Protein AF-A0A3A6N258-F1 (afdb_monomer)

Foldseek 3Di:
DPCLCVLLVHPALLPPAL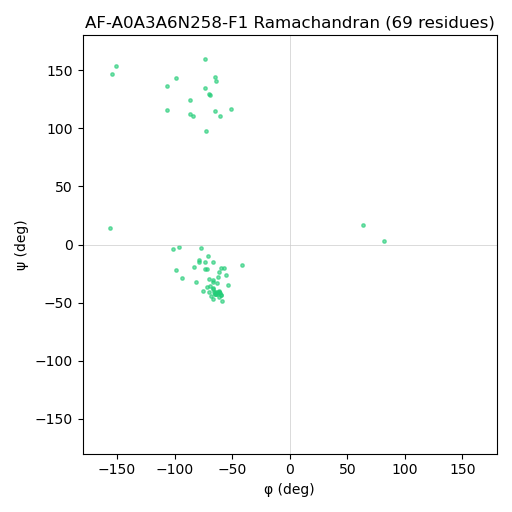PDQLVVVQVVSCVSVVHRDDCLSSLVSVLSSVPNNDPDDDPVSNPSVVSPPDD

Radius of gyration: 11.92 Å; Cα contacts (8 Å, |Δi|>4): 63; chains: 1; bounding box: 28×20×30 Å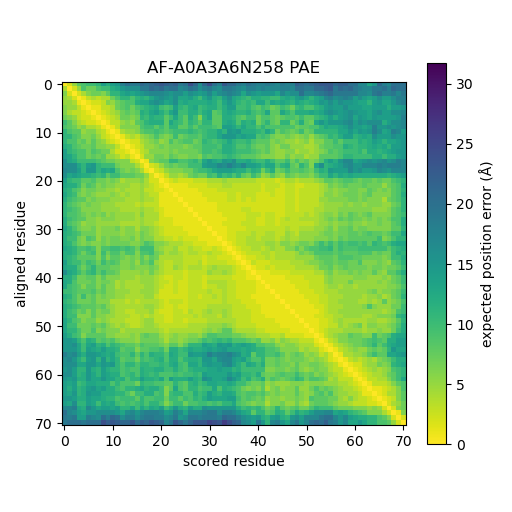

Structure (mmCIF, N/CA/C/O backbone):
data_AF-A0A3A6N258-F1
#
_entry.id   AF-A0A3A6N258-F1
#
loop_
_atom_site.group_PDB
_atom_site.id
_atom_site.type_symbol
_atom_site.label_atom_id
_atom_site.label_alt_id
_atom_site.label_comp_id
_atom_site.label_asym_id
_atom_site.label_entity_id
_atom_site.label_seq_id
_atom_site.pdbx_PDB_ins_code
_atom_site.Cartn_x
_atom_site.Cartn_y
_atom_site.Cartn_z
_atom_site.occupancy
_atom_site.B_iso_or_equiv
_atom_site.auth_seq_id
_atom_site.auth_comp_id
_atom_site.auth_asym_id
_atom_site.auth_atom_id
_atom_site.pdbx_PDB_model_num
ATOM 1 N N . MET A 1 1 ? 8.332 10.841 -5.971 1.00 45.31 1 MET A N 1
ATOM 2 C CA . MET A 1 1 ? 7.993 9.877 -4.887 1.00 45.31 1 MET A CA 1
ATOM 3 C C . MET A 1 1 ? 6.472 9.738 -4.711 1.00 45.31 1 MET A C 1
ATOM 5 O O . MET A 1 1 ? 5.956 9.752 -3.604 1.00 45.31 1 MET A O 1
ATOM 9 N N . GLY A 1 2 ? 5.737 9.605 -5.817 1.00 50.22 2 GLY A N 1
ATOM 10 C CA . GLY A 1 2 ? 4.294 9.320 -5.827 1.00 50.22 2 GLY A CA 1
ATOM 11 C C . GLY A 1 2 ? 3.848 8.662 -7.136 1.00 50.22 2 GLY A C 1
ATOM 12 O O . GLY A 1 2 ? 2.664 8.636 -7.443 1.00 50.22 2 GLY A O 1
ATOM 13 N N . GLU A 1 3 ? 4.808 8.175 -7.925 1.00 51.88 3 GLU A N 1
ATOM 14 C CA . GLU A 1 3 ? 4.598 7.737 -9.308 1.00 51.88 3 GLU A CA 1
ATOM 15 C C . GLU A 1 3 ? 4.446 6.217 -9.399 1.00 51.88 3 GLU A C 1
ATOM 17 O O . GLU A 1 3 ? 3.804 5.717 -10.313 1.00 51.88 3 GLU A O 1
ATOM 22 N N . ASP A 1 4 ? 4.941 5.474 -8.410 1.00 56.84 4 ASP A N 1
ATOM 23 C CA . ASP A 1 4 ? 4.929 4.011 -8.410 1.00 56.84 4 ASP A CA 1
ATOM 24 C C . ASP A 1 4 ? 3.509 3.421 -8.327 1.00 56.84 4 ASP A C 1
ATOM 26 O O . ASP A 1 4 ? 3.225 2.383 -8.916 1.00 56.84 4 ASP A O 1
ATOM 30 N N . LEU A 1 5 ? 2.584 4.110 -7.646 1.00 59.66 5 LEU A N 1
ATOM 31 C CA . LEU A 1 5 ? 1.164 3.732 -7.613 1.00 59.66 5 LEU A CA 1
ATOM 32 C C . LEU A 1 5 ? 0.465 4.001 -8.953 1.00 59.66 5 LEU A C 1
ATOM 34 O O . LEU A 1 5 ? -0.365 3.204 -9.385 1.00 59.66 5 LEU A O 1
ATOM 38 N N . TRP A 1 6 ? 0.832 5.096 -9.627 1.00 60.91 6 TRP A N 1
ATOM 39 C CA . TRP A 1 6 ? 0.282 5.453 -10.936 1.00 60.91 6 TRP A CA 1
ATOM 40 C C . TRP A 1 6 ? 0.759 4.488 -12.024 1.00 60.91 6 TRP A C 1
ATOM 42 O O . TRP A 1 6 ? -0.017 4.150 -12.914 1.00 60.91 6 TRP A O 1
ATOM 52 N N . ASP A 1 7 ? 2.003 4.019 -11.920 1.00 59.69 7 ASP A N 1
ATOM 53 C CA . ASP A 1 7 ? 2.618 3.037 -12.821 1.00 59.69 7 ASP A CA 1
ATOM 54 C C . ASP A 1 7 ? 1.904 1.674 -12.768 1.00 59.69 7 ASP A C 1
ATOM 56 O O . ASP A 1 7 ? 1.734 1.013 -13.788 1.00 59.69 7 ASP A O 1
ATOM 60 N N . LEU A 1 8 ? 1.375 1.303 -11.596 1.00 62.66 8 LEU A N 1
ATOM 61 C CA . LEU A 1 8 ? 0.496 0.138 -11.422 1.00 62.66 8 LEU A CA 1
ATOM 62 C C . LEU A 1 8 ? -0.944 0.359 -11.905 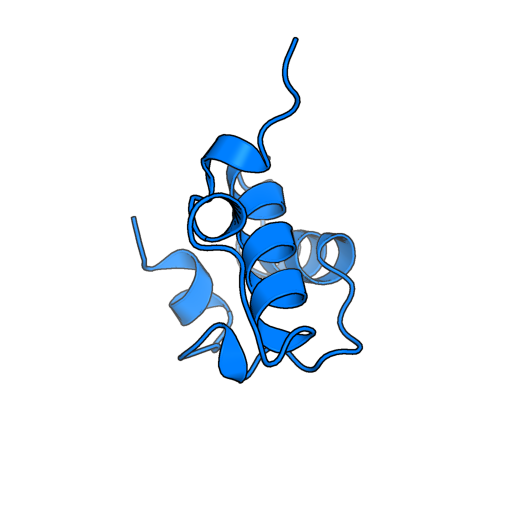1.00 62.66 8 LEU A C 1
ATOM 64 O O . LEU A 1 8 ? -1.761 -0.557 -11.837 1.00 62.66 8 LE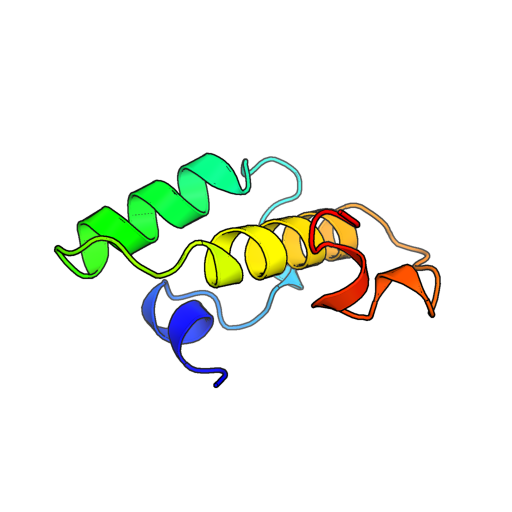U A O 1
ATOM 68 N N . GLY A 1 9 ? -1.280 1.567 -12.360 1.00 62.69 9 GLY A N 1
ATOM 69 C CA . GLY A 1 9 ? -2.629 1.936 -12.780 1.00 62.69 9 GLY A CA 1
ATOM 70 C C . GLY A 1 9 ? -3.573 2.311 -11.635 1.00 62.69 9 GLY A C 1
ATOM 71 O O . GLY A 1 9 ? -4.734 2.623 -11.898 1.00 62.69 9 GLY A O 1
ATOM 72 N N . PHE A 1 10 ? -3.103 2.341 -10.383 1.00 65.56 10 PHE A N 1
ATOM 73 C CA . PHE A 1 10 ? -3.912 2.773 -9.245 1.00 65.56 10 PHE A CA 1
ATOM 74 C C . PHE A 1 10 ? -3.816 4.290 -9.084 1.00 65.56 10 PHE A C 1
ATOM 76 O O . PHE A 1 10 ? -2.779 4.840 -8.703 1.00 65.56 10 PHE A O 1
ATOM 83 N N . ARG A 1 11 ? -4.923 4.999 -9.330 1.00 63.91 11 ARG A N 1
ATOM 84 C CA . ARG A 1 11 ? -4.960 6.459 -9.129 1.00 63.91 11 ARG A CA 1
ATOM 85 C C . ARG A 1 11 ? -5.133 6.847 -7.669 1.00 63.91 11 ARG A C 1
ATOM 87 O O . ARG A 1 11 ? -4.925 8.005 -7.307 1.00 63.91 11 ARG A O 1
ATOM 94 N N . SER A 1 12 ? -5.524 5.899 -6.823 1.00 63.94 12 SER A N 1
ATOM 95 C CA . SER A 1 12 ? -5.660 6.122 -5.395 1.00 63.94 12 SER A CA 1
ATOM 96 C C . SER A 1 12 ? -5.505 4.824 -4.615 1.00 63.94 12 SER A C 1
ATOM 98 O O . SER A 1 12 ? -5.976 3.774 -5.041 1.00 63.94 12 SER A O 1
ATOM 100 N N . VAL A 1 13 ? -4.940 4.919 -3.412 1.00 67.56 13 VAL A N 1
ATOM 101 C CA . VAL A 1 13 ? -4.893 3.820 -2.430 1.00 67.56 13 VAL A CA 1
ATOM 102 C C . VAL A 1 13 ? -6.281 3.281 -2.073 1.00 67.56 13 VAL A C 1
ATOM 104 O O . VAL A 1 13 ? -6.415 2.157 -1.616 1.00 67.56 13 VAL A O 1
ATOM 107 N N . ARG A 1 14 ? -7.325 4.077 -2.320 1.00 65.12 14 ARG A N 1
ATOM 108 C CA . ARG A 1 14 ? -8.731 3.710 -2.135 1.00 65.12 14 ARG A CA 1
ATOM 109 C C . ARG A 1 14 ? -9.254 2.734 -3.196 1.00 65.12 14 ARG A C 1
ATOM 111 O O . ARG A 1 14 ? -10.271 2.091 -2.965 1.00 65.12 14 ARG A O 1
ATOM 118 N N . GLU A 1 15 ? -8.592 2.651 -4.353 1.00 67.75 15 GLU A N 1
ATOM 119 C CA . GLU A 1 15 ? -8.935 1.692 -5.414 1.00 67.75 15 GLU A CA 1
ATOM 120 C C . GLU A 1 15 ? -8.327 0.312 -5.177 1.00 67.75 15 GLU A C 1
ATOM 122 O O . GLU A 1 15 ? -8.835 -0.669 -5.720 1.00 67.75 15 GLU A O 1
ATOM 127 N N . LEU A 1 16 ? -7.287 0.223 -4.338 1.00 70.75 16 LEU A N 1
ATOM 128 C CA . LEU A 1 16 ? -6.785 -1.056 -3.853 1.00 70.75 16 LEU A CA 1
ATOM 129 C C . LEU A 1 16 ? -7.927 -1.725 -3.105 1.00 70.75 16 LEU A C 1
ATOM 131 O O . LEU A 1 16 ? -8.374 -1.243 -2.057 1.00 70.75 16 LEU A O 1
ATOM 135 N N . LYS A 1 17 ? -8.459 -2.809 -3.667 1.00 62.19 17 LYS A N 1
ATOM 136 C CA . LYS A 1 17 ? -9.564 -3.505 -3.022 1.00 62.19 17 LYS A CA 1
ATOM 137 C C . LYS A 1 17 ? -9.054 -4.065 -1.704 1.00 62.19 17 LYS A C 1
ATOM 139 O O . LYS A 1 17 ? -7.980 -4.648 -1.645 1.00 62.19 17 LYS A O 1
ATOM 144 N N . LYS A 1 18 ? -9.900 -3.999 -0.676 1.00 59.94 18 LYS A N 1
ATOM 145 C CA . LYS A 1 18 ? -9.733 -4.612 0.657 1.00 59.94 18 LYS A CA 1
ATOM 146 C C . LYS A 1 18 ? -9.162 -6.045 0.691 1.00 59.94 18 LYS A C 1
ATOM 148 O O . LYS A 1 18 ? -8.800 -6.519 1.758 1.00 59.94 18 LYS A O 1
ATOM 153 N N . LYS A 1 19 ? -9.201 -6.757 -0.440 1.00 60.16 19 LYS A N 1
ATOM 154 C CA . LYS A 1 19 ? -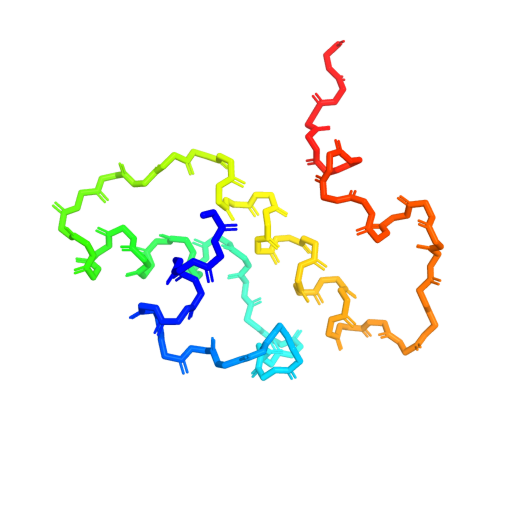8.796 -8.154 -0.621 1.00 60.16 19 LYS A CA 1
ATOM 155 C C . LYS A 1 19 ? -7.424 -8.338 -1.275 1.00 60.16 19 LYS A C 1
ATOM 157 O O . LYS A 1 19 ? -7.040 -9.483 -1.455 1.00 60.16 19 LYS A O 1
ATOM 162 N N . GLU A 1 20 ? -6.743 -7.279 -1.700 1.00 71.12 20 GLU A N 1
ATOM 163 C CA . GLU A 1 20 ? -5.429 -7.422 -2.333 1.00 71.12 20 GLU A CA 1
ATOM 164 C C . GLU A 1 20 ? -4.321 -7.452 -1.280 1.00 71.12 20 GLU A C 1
ATOM 166 O O . GLU A 1 20 ? -4.188 -6.533 -0.468 1.00 71.12 20 GLU A O 1
ATOM 171 N N . ASP A 1 21 ? -3.525 -8.519 -1.311 1.00 82.75 21 ASP A N 1
ATOM 172 C CA . ASP A 1 21 ? -2.361 -8.680 -0.456 1.00 82.75 21 ASP A CA 1
ATOM 173 C C . ASP A 1 21 ? -1.249 -7.694 -0.870 1.00 82.75 21 ASP A C 1
ATOM 175 O O . ASP A 1 21 ? -0.864 -7.635 -2.044 1.00 82.75 21 ASP A O 1
ATOM 179 N N . PRO A 1 22 ? -0.678 -6.921 0.075 1.00 82.50 22 PRO A N 1
ATOM 180 C CA . PRO A 1 22 ? 0.361 -5.935 -0.230 1.00 82.50 22 PRO A CA 1
ATOM 181 C C . PRO A 1 22 ? 1.628 -6.573 -0.817 1.00 82.50 22 PRO A C 1
ATOM 183 O O . PRO A 1 22 ? 2.335 -5.939 -1.600 1.00 82.50 22 PRO A O 1
ATOM 186 N N . GLU A 1 23 ? 1.903 -7.833 -0.473 1.00 84.50 23 GLU A N 1
ATOM 187 C CA . GLU A 1 23 ? 3.00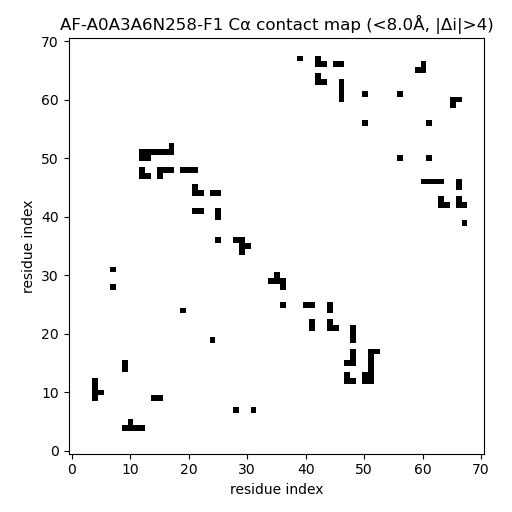7 -8.610 -1.043 1.00 84.50 23 GLU A CA 1
ATOM 188 C C . GLU A 1 23 ? 2.755 -8.987 -2.506 1.00 84.50 23 GLU A C 1
ATOM 190 O O . GLU A 1 23 ? 3.665 -8.860 -3.325 1.00 84.50 23 GLU A O 1
ATOM 195 N N . GLU A 1 24 ? 1.528 -9.368 -2.872 1.00 86.25 24 GLU A N 1
ATOM 196 C CA . GLU A 1 24 ? 1.176 -9.640 -4.272 1.00 86.25 24 GLU A CA 1
ATOM 197 C C . GLU A 1 24 ? 1.251 -8.376 -5.134 1.00 86.25 24 GLU A C 1
ATOM 199 O O . GLU A 1 24 ? 1.768 -8.418 -6.251 1.00 86.25 24 GLU A O 1
ATOM 204 N N . LEU A 1 25 ? 0.790 -7.236 -4.611 1.00 81.44 25 LEU A N 1
ATOM 205 C CA . LEU A 1 25 ? 0.895 -5.939 -5.289 1.00 81.44 25 LEU A CA 1
ATOM 206 C C . LEU A 1 25 ? 2.352 -5.558 -5.559 1.00 81.44 25 LEU A C 1
ATOM 208 O O . LEU A 1 25 ? 2.698 -5.129 -6.660 1.00 81.44 25 LEU A O 1
ATOM 212 N N . TYR A 1 26 ? 3.218 -5.769 -4.571 1.00 85.06 26 TYR A N 1
ATOM 213 C CA . TYR A 1 26 ? 4.650 -5.548 -4.716 1.00 85.06 26 TYR A CA 1
ATOM 214 C C . TYR A 1 26 ? 5.286 -6.503 -5.739 1.00 85.06 26 TYR A C 1
ATOM 216 O O . TYR A 1 26 ? 6.093 -6.068 -6.562 1.00 85.06 26 TYR A O 1
ATOM 224 N N . LEU A 1 27 ? 4.912 -7.786 -5.735 1.00 85.81 27 LEU A N 1
ATOM 225 C CA . LEU A 1 27 ? 5.397 -8.752 -6.725 1.00 85.81 27 LEU A CA 1
ATOM 226 C C . LEU A 1 27 ? 4.953 -8.375 -8.142 1.00 85.81 27 LEU A C 1
ATOM 228 O O . LEU A 1 27 ? 5.773 -8.400 -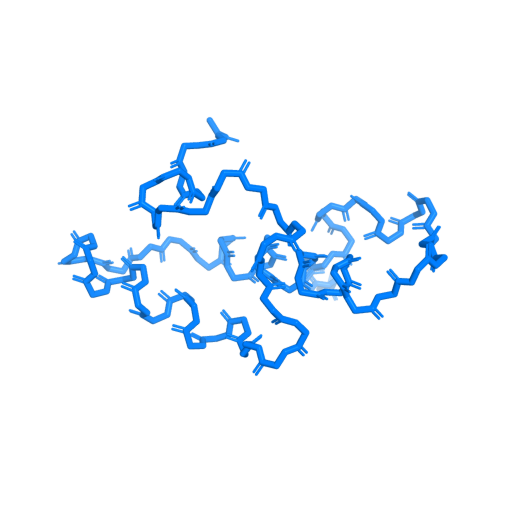9.057 1.00 85.81 27 LEU A O 1
ATOM 232 N N . ARG A 1 28 ? 3.699 -7.945 -8.320 1.00 84.50 28 ARG A N 1
ATOM 233 C CA . ARG A 1 28 ? 3.203 -7.421 -9.601 1.00 84.50 28 ARG A CA 1
ATOM 234 C C . ARG A 1 28 ? 3.952 -6.175 -10.050 1.00 84.50 28 ARG A C 1
ATOM 236 O 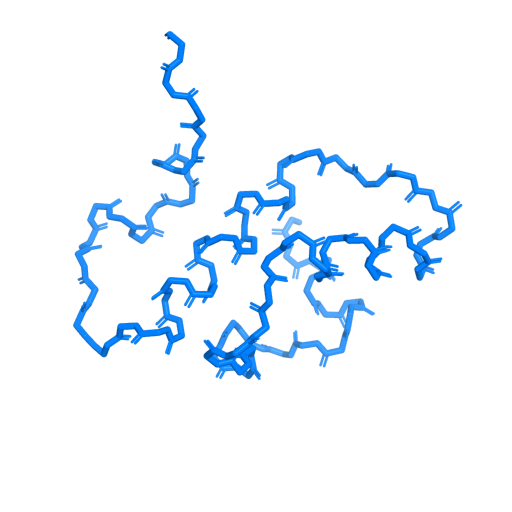O . ARG A 1 28 ? 4.258 -6.059 -11.228 1.00 84.50 28 ARG A O 1
ATOM 243 N N . LEU A 1 29 ? 4.278 -5.265 -9.133 1.00 83.00 29 LEU A N 1
ATOM 244 C CA . LEU A 1 29 ? 5.087 -4.087 -9.454 1.00 83.00 29 LEU A CA 1
ATOM 245 C C . LEU A 1 29 ? 6.496 -4.481 -9.901 1.00 83.00 29 LEU A C 1
ATOM 247 O O . LEU A 1 29 ? 7.013 -3.929 -10.867 1.00 83.00 29 LEU A O 1
ATOM 251 N N . CYS A 1 30 ? 7.110 -5.440 -9.208 1.00 86.81 30 CYS A N 1
ATOM 252 C CA . CYS A 1 30 ? 8.416 -5.982 -9.564 1.00 86.81 30 CYS A CA 1
ATOM 253 C C . CYS A 1 30 ? 8.404 -6.618 -10.964 1.00 86.81 30 CYS A C 1
ATOM 255 O O . CYS A 1 30 ? 9.349 -6.431 -11.730 1.00 86.81 30 CYS A O 1
ATOM 257 N N . ASP A 1 31 ? 7.339 -7.350 -11.292 1.00 86.75 31 ASP A N 1
ATOM 258 C CA . ASP A 1 31 ? 7.134 -7.968 -12.604 1.00 86.75 31 ASP A CA 1
ATOM 259 C C . ASP A 1 31 ? 6.927 -6.908 -13.698 1.00 86.75 31 ASP A C 1
ATOM 261 O O . ASP A 1 31 ? 7.626 -6.909 -14.708 1.00 86.75 31 ASP A O 1
ATOM 265 N N . LEU A 1 32 ? 6.063 -5.922 -13.440 1.00 82.75 32 LEU A N 1
ATOM 266 C CA . LEU A 1 32 ? 5.739 -4.838 -14.369 1.00 82.75 32 LEU A CA 1
ATOM 267 C C . LEU A 1 32 ? 6.944 -3.932 -14.656 1.00 82.75 32 LEU A C 1
ATOM 269 O O . LEU A 1 32 ? 7.184 -3.561 -15.804 1.00 82.75 32 LEU A O 1
ATOM 273 N N . LYS A 1 33 ? 7.741 -3.615 -13.630 1.00 82.31 33 LYS A N 1
ATOM 274 C CA . LYS A 1 33 ? 9.011 -2.887 -13.776 1.00 82.31 33 LYS A CA 1
ATOM 275 C C . LYS A 1 33 ? 10.123 -3.757 -14.376 1.00 82.31 33 LYS A C 1
ATOM 277 O O . LYS A 1 33 ? 11.158 -3.219 -14.765 1.00 82.31 33 LYS A O 1
ATOM 282 N N . GLY A 1 34 ? 9.956 -5.082 -14.413 1.00 85.75 34 GLY A N 1
ATOM 283 C CA . GLY A 1 34 ? 10.992 -6.034 -14.820 1.00 85.75 34 GLY A CA 1
ATOM 284 C C . GLY A 1 34 ? 12.223 -6.041 -13.904 1.00 85.75 34 GLY A C 1
ATOM 285 O O . GLY A 1 34 ? 13.289 -6.518 -14.295 1.00 85.75 34 GLY A O 1
ATOM 286 N N . MET A 1 35 ? 12.109 -5.485 -12.695 1.00 86.00 35 MET A N 1
ATOM 287 C CA . MET A 1 35 ? 13.195 -5.370 -11.723 1.00 86.00 35 MET A CA 1
ATOM 288 C C . MET A 1 35 ? 12.651 -5.381 -10.296 1.00 86.00 35 MET A C 1
ATOM 290 O O . MET A 1 35 ? 11.529 -4.946 -10.045 1.00 86.00 35 MET A O 1
ATOM 294 N N . ARG A 1 36 ? 13.475 -5.815 -9.331 1.00 83.00 36 ARG A N 1
ATOM 295 C CA . ARG A 1 36 ? 13.123 -5.687 -7.911 1.00 83.00 36 ARG A CA 1
ATOM 296 C C . ARG A 1 36 ? 13.044 -4.221 -7.523 1.00 83.00 36 ARG A C 1
ATOM 298 O O . ARG A 1 36 ? 14.051 -3.519 -7.530 1.00 83.00 36 ARG A O 1
ATOM 305 N N . VAL A 1 37 ? 11.839 -3.800 -7.163 1.00 85.00 37 VAL A N 1
ATOM 306 C CA . VAL A 1 37 ? 11.596 -2.501 -6.543 1.00 85.00 37 VAL A CA 1
ATOM 307 C C . VAL A 1 37 ? 12.095 -2.529 -5.101 1.00 85.00 37 VAL A C 1
ATOM 309 O O . VAL A 1 37 ? 12.315 -3.588 -4.522 1.00 85.00 37 VAL A O 1
ATOM 312 N N . ASP A 1 38 ? 12.337 -1.362 -4.519 1.00 83.25 38 ASP A N 1
ATOM 313 C CA . ASP A 1 38 ? 12.779 -1.277 -3.137 1.00 83.25 38 ASP A CA 1
ATOM 314 C C . ASP A 1 38 ? 11.701 -1.788 -2.165 1.00 83.25 38 ASP A C 1
ATOM 316 O O . ASP A 1 38 ? 10.501 -1.556 -2.354 1.00 83.25 38 ASP A O 1
ATOM 320 N N . ARG A 1 39 ? 12.128 -2.441 -1.078 1.00 78.50 39 ARG A N 1
ATOM 321 C CA . ARG A 1 39 ? 11.228 -2.942 -0.028 1.00 78.50 39 ARG A CA 1
ATOM 322 C C . ARG A 1 39 ? 10.426 -1.807 0.627 1.00 78.50 39 ARG A C 1
ATOM 324 O O . ARG A 1 39 ? 9.350 -2.072 1.156 1.00 78.50 39 ARG A O 1
ATOM 331 N N . CYS A 1 40 ? 10.868 -0.551 0.526 1.00 80.12 40 CYS A N 1
ATOM 332 C CA . CYS A 1 40 ? 10.080 0.610 0.941 1.00 80.12 40 CYS A CA 1
ATOM 333 C C . CYS A 1 40 ? 8.685 0.655 0.295 1.00 80.12 40 CYS A C 1
ATOM 335 O O . CYS A 1 40 ? 7.727 1.042 0.965 1.00 80.12 40 CYS A O 1
ATOM 337 N N . MET A 1 41 ? 8.536 0.206 -0.958 1.00 77.12 41 MET A N 1
ATOM 338 C CA . MET A 1 41 ? 7.225 0.162 -1.619 1.00 77.12 41 MET A CA 1
ATOM 339 C C . MET A 1 41 ? 6.269 -0.844 -0.976 1.00 77.12 41 MET A C 1
ATOM 341 O O . MET A 1 41 ? 5.066 -0.596 -0.930 1.00 77.12 41 MET A O 1
ATOM 345 N N . LEU A 1 42 ? 6.782 -1.939 -0.408 1.00 82.19 42 LEU A N 1
ATOM 346 C CA . LEU A 1 42 ? 5.956 -2.899 0.324 1.00 82.19 42 LEU A CA 1
ATOM 347 C C . LEU A 1 42 ? 5.273 -2.243 1.535 1.00 82.19 42 LEU A C 1
ATOM 349 O O . LEU A 1 42 ? 4.094 -2.488 1.786 1.00 82.19 42 LEU A O 1
ATOM 353 N N . TYR A 1 43 ? 5.982 -1.376 2.264 1.00 81.56 43 TYR A N 1
ATOM 354 C CA . TYR A 1 43 ? 5.407 -0.643 3.399 1.00 81.56 43 TYR A CA 1
ATOM 355 C C . TYR A 1 43 ? 4.328 0.345 2.950 1.00 81.56 43 TYR A C 1
ATOM 357 O O . TYR A 1 43 ? 3.293 0.468 3.605 1.00 81.56 43 TYR A O 1
ATOM 365 N N . VAL A 1 44 ? 4.527 0.993 1.798 1.00 78.38 44 VAL A N 1
ATOM 366 C CA . VAL A 1 44 ? 3.510 1.860 1.189 1.00 78.38 44 VAL A CA 1
ATOM 367 C C . VAL A 1 44 ? 2.254 1.055 0.854 1.00 78.38 44 VAL A C 1
ATOM 369 O O . VAL A 1 44 ? 1.160 1.489 1.211 1.00 78.38 44 VAL A O 1
ATOM 372 N N . PHE A 1 45 ? 2.385 -0.139 0.262 1.00 79.50 45 PHE A N 1
ATOM 373 C CA . PHE A 1 45 ? 1.233 -1.014 0.009 1.00 79.50 45 PHE A CA 1
ATOM 374 C C . PHE A 1 45 ? 0.550 -1.474 1.293 1.00 79.50 45 PHE A C 1
ATOM 376 O O . PHE A 1 45 ? -0.675 -1.457 1.353 1.00 79.50 45 PHE A O 1
ATOM 383 N N . ARG A 1 46 ? 1.301 -1.825 2.343 1.00 82.00 46 ARG A N 1
ATOM 384 C CA . ARG A 1 46 ? 0.723 -2.185 3.651 1.00 82.00 46 ARG A CA 1
ATOM 385 C C . ARG A 1 46 ? -0.112 -1.045 4.230 1.00 82.00 46 ARG A C 1
ATOM 387 O O . ARG A 1 46 ? -1.267 -1.259 4.590 1.00 82.00 46 ARG A O 1
ATOM 394 N N . CYS A 1 47 ? 0.436 0.169 4.237 1.00 78.94 47 CYS A N 1
ATOM 395 C CA . CYS A 1 47 ? -0.278 1.361 4.684 1.00 78.94 47 CYS A CA 1
ATOM 396 C C . CYS A 1 47 ? -1.521 1.630 3.819 1.00 78.94 47 CYS A C 1
ATOM 398 O O . CYS A 1 47 ? -2.579 1.980 4.336 1.00 78.94 47 CYS A O 1
ATOM 400 N N . ALA A 1 48 ? -1.410 1.441 2.503 1.00 79.38 48 ALA A N 1
ATOM 401 C CA . ALA A 1 48 ? -2.488 1.669 1.552 1.00 79.38 48 ALA A CA 1
ATOM 402 C C . ALA A 1 48 ? -3.638 0.656 1.696 1.00 79.38 48 ALA A C 1
ATOM 404 O O . ALA A 1 48 ? -4.801 1.054 1.739 1.00 79.38 48 ALA A O 1
ATOM 405 N N . VAL A 1 49 ? -3.326 -0.636 1.840 1.00 80.88 49 VAL A N 1
ATOM 406 C CA . VAL A 1 49 ? -4.308 -1.701 2.100 1.00 80.88 49 VAL A CA 1
ATOM 407 C C . VAL A 1 49 ? -4.967 -1.491 3.461 1.00 80.88 49 VAL A C 1
ATOM 409 O O . VAL A 1 49 ? -6.189 -1.578 3.565 1.00 80.88 49 VAL A O 1
ATOM 412 N N . TYR A 1 50 ? -4.196 -1.132 4.491 1.00 79.88 50 TYR A N 1
ATOM 413 C CA . TYR A 1 50 ? -4.740 -0.778 5.803 1.00 79.88 50 TYR A CA 1
ATOM 414 C C . TYR A 1 50 ? -5.698 0.417 5.723 1.00 79.88 50 TYR A C 1
ATOM 416 O O . TYR A 1 50 ? -6.785 0.377 6.305 1.00 79.88 50 TYR A O 1
ATOM 424 N N . TYR A 1 51 ? -5.329 1.452 4.964 1.00 77.94 51 TYR A N 1
ATOM 425 C CA . TYR A 1 51 ? -6.162 2.630 4.746 1.00 77.94 51 TYR A CA 1
ATOM 426 C C . TYR A 1 51 ? -7.428 2.307 3.939 1.00 77.94 51 TYR A C 1
ATOM 428 O O . TYR A 1 51 ? -8.504 2.796 4.249 1.00 77.94 51 TYR A O 1
ATOM 436 N N . SER A 1 52 ? -7.350 1.437 2.937 1.00 79.94 52 SER A N 1
ATOM 437 C CA . SER A 1 52 ? -8.542 0.975 2.215 1.00 79.94 52 SER A CA 1
ATOM 438 C C . SER A 1 52 ? -9.431 0.067 3.081 1.00 79.94 52 SER A C 1
ATOM 440 O O . SER A 1 52 ? -10.653 0.023 2.924 1.00 79.94 52 SER A O 1
ATOM 442 N N . SER A 1 53 ? -8.826 -0.661 4.026 1.00 77.44 53 SER A N 1
ATOM 443 C CA . SER A 1 53 ? -9.526 -1.627 4.871 1.00 77.44 53 SER A CA 1
ATOM 444 C C . SER A 1 53 ? -10.263 -1.005 6.060 1.00 77.44 53 SER A C 1
ATOM 446 O O . SER A 1 53 ? -11.331 -1.476 6.468 1.00 77.44 53 SER A O 1
ATOM 448 N N . ASN A 1 54 ? -9.735 0.079 6.606 1.00 75.62 54 ASN A N 1
ATOM 449 C CA . ASN A 1 54 ? -10.362 0.781 7.715 1.00 75.62 54 ASN A CA 1
ATOM 450 C C . ASN A 1 54 ? -11.147 1.985 7.191 1.00 75.62 54 ASN A C 1
ATOM 452 O O . ASN A 1 54 ? -10.748 2.615 6.222 1.00 75.62 54 ASN A O 1
ATOM 456 N N . GLU A 1 55 ? -12.293 2.291 7.794 1.00 70.12 55 GLU A N 1
ATOM 457 C CA . GLU A 1 55 ? -13.050 3.513 7.474 1.00 70.12 55 GLU A CA 1
ATOM 458 C C . GLU A 1 55 ? -12.673 4.653 8.436 1.00 70.12 55 GLU A C 1
ATOM 460 O O . GLU A 1 55 ? -12.652 5.820 8.051 1.00 70.12 55 GLU A O 1
ATOM 465 N N . THR A 1 56 ? -12.278 4.285 9.660 1.00 69.88 56 THR A N 1
ATOM 466 C CA . THR A 1 56 ? -11.694 5.163 10.676 1.00 69.88 56 THR A CA 1
ATOM 467 C C . THR A 1 56 ? -10.205 4.860 10.787 1.00 69.88 56 THR A C 1
ATOM 469 O O . THR A 1 56 ? -9.824 3.753 11.171 1.00 69.88 56 THR A O 1
ATOM 472 N N . HIS A 1 57 ? -9.357 5.829 10.450 1.00 69.25 57 HIS A N 1
ATOM 473 C CA . HIS A 1 57 ? -7.902 5.685 10.513 1.00 69.25 57 HIS A CA 1
ATOM 474 C C . HIS A 1 57 ? -7.327 6.459 11.681 1.00 69.25 57 HIS A C 1
ATOM 476 O O . HIS A 1 57 ? -7.644 7.632 11.873 1.00 69.25 57 HIS A O 1
ATOM 482 N N . ASP A 1 58 ? -6.404 5.827 12.393 1.00 72.19 58 ASP A N 1
ATOM 483 C CA . ASP A 1 58 ? -5.554 6.524 13.343 1.00 72.19 58 ASP A CA 1
ATOM 484 C C . ASP A 1 58 ? -4.567 7.431 12.60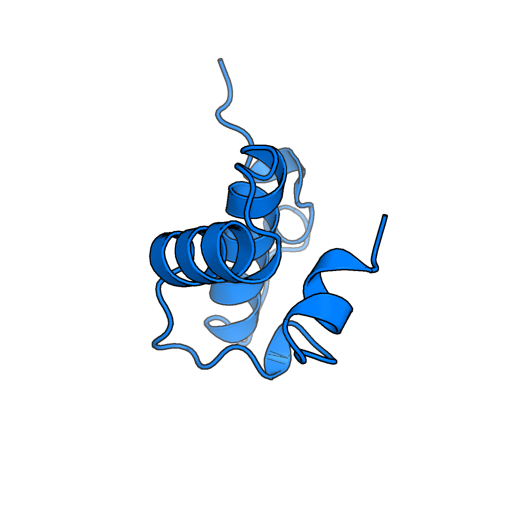0 1.00 72.19 58 ASP A C 1
ATOM 486 O O . ASP A 1 58 ? -3.865 7.005 11.677 1.00 72.19 58 ASP A O 1
ATOM 490 N N . GLN A 1 59 ? -4.514 8.702 13.000 1.00 71.50 59 GLN A N 1
ATOM 491 C CA . GLN A 1 59 ? -3.666 9.727 12.375 1.00 71.50 59 GLN A CA 1
ATOM 492 C C . GLN A 1 59 ? -2.174 9.391 12.482 1.00 71.50 59 GLN A C 1
ATOM 494 O O . GLN A 1 59 ? -1.364 9.833 11.665 1.00 71.50 59 GLN A O 1
ATOM 499 N N . GLU A 1 60 ? -1.814 8.580 13.473 1.00 71.12 60 GLU A N 1
ATOM 500 C CA . GLU A 1 60 ? -0.462 8.075 13.656 1.00 71.12 60 GLU A CA 1
ATOM 501 C C . GLU A 1 60 ? -0.139 6.973 12.638 1.00 71.12 60 GLU A C 1
ATOM 503 O O . GLU A 1 60 ? 0.924 7.006 12.025 1.00 71.12 60 GLU A O 1
ATOM 508 N N . LEU A 1 61 ? -1.075 6.071 12.337 1.00 66.44 61 LEU A N 1
ATOM 509 C CA . LEU A 1 61 ? -0.883 4.965 11.382 1.00 66.44 61 LEU A CA 1
ATOM 510 C C . LEU A 1 61 ? -0.986 5.389 9.909 1.00 66.44 61 LEU A C 1
ATOM 512 O O . LEU A 1 61 ? -0.560 4.658 9.016 1.00 66.44 61 LEU A O 1
ATOM 516 N N . LEU A 1 62 ? -1.500 6.592 9.651 1.00 66.62 62 LEU A N 1
ATOM 517 C CA . LEU A 1 62 ? -1.486 7.256 8.340 1.00 66.62 62 LEU A CA 1
ATOM 518 C C . LEU A 1 62 ? -0.078 7.633 7.859 1.00 66.62 62 LEU A C 1
ATOM 520 O O . LEU A 1 62 ? 0.138 7.960 6.690 1.00 66.62 62 LEU A O 1
ATOM 524 N N . LYS A 1 63 ? 0.891 7.606 8.768 1.00 69.69 63 LYS A N 1
ATOM 525 C CA . LYS A 1 63 ? 2.285 7.883 8.475 1.00 69.69 63 LYS A CA 1
ATOM 526 C C . LYS A 1 63 ? 2.945 6.607 7.965 1.00 69.69 63 LYS A C 1
ATOM 528 O O . LYS A 1 63 ? 3.183 5.682 8.730 1.00 69.69 63 LYS A O 1
ATOM 533 N N . TRP A 1 64 ? 3.293 6.566 6.680 1.00 65.12 64 TRP A N 1
ATOM 534 C CA . TRP A 1 64 ? 3.915 5.387 6.056 1.00 65.12 64 TRP A CA 1
ATOM 535 C C . TRP A 1 64 ? 5.198 4.915 6.768 1.00 65.12 64 TRP A C 1
ATOM 537 O O . TRP A 1 64 ? 5.529 3.736 6.716 1.00 65.12 64 TRP A O 1
ATOM 547 N N . TRP A 1 65 ? 5.908 5.809 7.466 1.00 68.31 65 TRP A N 1
ATOM 548 C CA . TRP A 1 65 ? 7.100 5.453 8.238 1.00 68.31 65 TRP A CA 1
ATOM 549 C C . TRP A 1 65 ? 6.809 4.650 9.510 1.00 68.31 65 TRP A C 1
ATOM 551 O O . TRP A 1 65 ? 7.705 3.946 9.955 1.00 68.31 65 TRP A O 1
ATOM 561 N N . ASN A 1 66 ? 5.583 4.693 10.049 1.00 69.25 66 ASN A N 1
ATOM 562 C CA . ASN A 1 66 ? 5.154 3.823 11.156 1.00 69.25 66 ASN A CA 1
ATOM 563 C C . ASN A 1 66 ? 4.973 2.359 10.724 1.00 69.25 66 ASN A C 1
ATOM 565 O O . ASN A 1 66 ? 4.785 1.487 11.559 1.00 69.25 66 ASN A O 1
ATOM 569 N N . TRP A 1 67 ? 5.023 2.084 9.419 1.00 70.00 67 TRP A N 1
ATOM 570 C CA . TRP A 1 67 ? 4.992 0.727 8.873 1.00 70.00 67 TRP A CA 1
ATOM 571 C C . TRP A 1 67 ? 6.384 0.170 8.582 1.00 70.00 67 TRP A C 1
ATOM 573 O O . TRP A 1 67 ? 6.490 -0.966 8.112 1.00 70.00 67 TRP A O 1
ATOM 583 N N . LYS A 1 68 ? 7.443 0.958 8.805 1.00 63.84 68 LYS A N 1
ATOM 584 C CA . LYS A 1 68 ? 8.801 0.422 8.784 1.00 63.84 68 LYS A CA 1
ATOM 585 C C . LYS A 1 68 ? 8.995 -0.393 10.056 1.00 63.84 68 LYS A C 1
ATOM 587 O O . LYS A 1 68 ? 8.599 0.062 11.119 1.00 63.84 68 LYS A O 1
ATOM 592 N N . ASP A 1 69 ? 9.576 -1.579 9.913 1.00 59.31 69 ASP A N 1
ATOM 593 C CA . ASP A 1 69 ? 10.002 -2.405 11.044 1.00 59.31 69 ASP A CA 1
ATOM 594 C C . ASP A 1 69 ? 10.850 -1.525 11.981 1.00 59.31 69 ASP A C 1
ATOM 596 O O . ASP A 1 69 ? 11.858 -0.958 11.546 1.00 59.31 69 ASP A O 1
ATOM 600 N N . GLU A 1 70 ? 10.371 -1.312 13.208 1.00 51.38 70 GLU A N 1
ATOM 601 C CA . GLU A 1 70 ? 11.146 -0.679 14.273 1.00 51.38 70 GLU A CA 1
ATOM 602 C C . GLU A 1 70 ? 12.194 -1.702 14.719 1.00 51.38 70 GLU A C 1
ATOM 604 O O . GLU A 1 70 ? 11.882 -2.629 15.464 1.00 51.38 70 GLU A O 1
ATOM 609 N N . GLU A 1 71 ? 13.412 -1.573 14.191 1.00 47.62 71 GLU A N 1
ATOM 610 C CA . GLU A 1 71 ? 14.599 -2.240 14.741 1.00 47.62 71 GLU A CA 1
ATOM 611 C C . GLU A 1 71 ? 15.071 -1.527 16.017 1.00 47.62 71 GLU A C 1
ATOM 613 O O . GLU A 1 71 ? 15.140 -0.271 15.999 1.00 47.62 71 GLU A O 1
#

Solvent-accessible surface area (backbone atoms only — not comparable to full-atom values): 4315 Å² total; per-residue (Å²): 144,75,55,72,49,50,75,73,68,40,89,42,52,72,70,45,54,74,82,60,54,34,66,57,55,43,51,50,48,20,58,74,68,72,41,88,65,64,71,69,56,40,28,48,34,44,42,28,38,51,55,40,60,40,92,78,76,58,80,70,64,71,38,51,72,72,56,48,84,88,126

pLDDT: mean 72.34, std 10.71, range [45.31, 86.81]

Mean predicted aligned error: 7.84 Å

Sequence (71 aa):
MGEDLWDLGFRSVRELKKKEDPEELYLRLCDLKGMRVDRCMLYVFRCAVYYSSNETHDQELLKWWNWKDEE

Secondary structure (DSSP, 8-state):
---HHHHTT-S-TTTS-TT--HHHHHHHHHHHTTS---THHHHHHHHHHHHHH-SS--TTTTSGGGGS---